Protein AF-A6IAY6-F1 (afdb_monomer_lite)

Sequence (149 aa):
MAKAEHGYASMLPYSSKDRDAFKRRNKPKKNSTSSRSTHNEMEKNRRAHLRLCLEKLKGLVPLGPESSRHTTLSLLTKAKLHIKKLEDCDRKAVHQIDQLQREQRHLKRRLEKLGAERTRMDSVGSVVSSERSDSDRGFHTLVSLFHEV

Secondary structure (DSSP, 8-state):
-----------PPP---S-------------HHHHHHHHHHHHHHHHHHHHHHHHHHHHHS---S-GGG--HHHHHHHHHHHHHHHHHHHHHHHHHHHHHHHHHHHHHHHHHHHHHHHHHHT-SS----------SHHHHHHHHHHH--

pLDDT: mean 74.6, std 21.56, range [40.69, 98.44]

Organism: Rattus norvegicus (NCBI:txid10116)

Structure (mmCIF, N/CA/C/O backbone):
data_AF-A6IAY6-F1
#
_entry.id   AF-A6IAY6-F1
#
loop_
_atom_site.group_PDB
_atom_site.id
_atom_site.type_symbol
_atom_site.label_atom_id
_atom_site.label_alt_id
_atom_site.label_comp_id
_atom_site.label_asym_id
_atom_site.label_entity_id
_atom_site.label_seq_id
_atom_site.pdbx_PDB_ins_code
_atom_site.Cartn_x
_atom_site.Cartn_y
_atom_site.Cartn_z
_atom_site.occupancy
_atom_site.B_iso_or_equiv
_atom_site.auth_seq_id
_atom_site.auth_comp_id
_atom_site.auth_asym_id
_atom_site.auth_atom_id
_atom_site.pdbx_PDB_model_num
ATOM 1 N N . MET A 1 1 ? -17.871 4.434 -58.558 1.00 45.69 1 MET A N 1
ATOM 2 C CA . MET A 1 1 ? -16.537 4.933 -58.955 1.00 45.69 1 MET A CA 1
ATOM 3 C C . MET A 1 1 ? -16.667 6.425 -59.223 1.00 45.69 1 MET A C 1
ATOM 5 O O . MET A 1 1 ? -17.340 6.763 -60.181 1.00 45.69 1 MET A O 1
ATOM 9 N N . ALA A 1 2 ? -16.131 7.280 -58.348 1.00 41.34 2 ALA A N 1
ATOM 10 C CA . ALA A 1 2 ? -15.601 8.623 -58.640 1.00 41.34 2 ALA A CA 1
ATOM 11 C C . ALA A 1 2 ? -15.290 9.317 -57.303 1.00 41.34 2 ALA A C 1
ATOM 13 O O . ALA A 1 2 ? -16.149 9.404 -56.431 1.00 41.34 2 ALA A O 1
ATOM 14 N N . LYS A 1 3 ? -14.036 9.738 -57.133 1.00 45.44 3 LYS A N 1
ATOM 15 C CA . LYS A 1 3 ? -13.473 10.374 -55.940 1.00 45.44 3 LYS A CA 1
ATOM 16 C C . LYS A 1 3 ? -13.258 11.854 -56.266 1.00 45.44 3 LYS A C 1
ATOM 18 O O . LYS A 1 3 ? -12.412 12.167 -57.094 1.00 45.44 3 LYS A O 1
ATOM 23 N N . ALA A 1 4 ? -14.006 12.727 -55.609 1.00 53.12 4 ALA A N 1
ATOM 24 C CA . ALA A 1 4 ? -13.678 14.130 -55.354 1.00 53.12 4 ALA A CA 1
ATOM 25 C C . ALA A 1 4 ? -13.741 14.244 -53.816 1.00 53.12 4 ALA A C 1
ATOM 27 O O . ALA A 1 4 ? -14.605 13.619 -53.215 1.00 53.12 4 ALA A O 1
ATOM 28 N N . GLU A 1 5 ? -12.804 14.833 -53.077 1.00 43.56 5 GLU A N 1
ATOM 29 C CA . GLU A 1 5 ? -12.280 16.185 -53.222 1.00 43.56 5 GLU A CA 1
ATOM 30 C C . GLU A 1 5 ? -10.827 16.248 -52.704 1.00 43.56 5 GLU A C 1
ATOM 32 O O . GLU A 1 5 ? -10.522 15.829 -51.586 1.00 43.56 5 GLU A O 1
ATOM 37 N N . HIS A 1 6 ? -9.908 16.776 -53.513 1.00 50.22 6 HIS A N 1
ATOM 38 C CA . HIS A 1 6 ? -8.615 17.271 -53.038 1.00 50.22 6 HIS A CA 1
ATOM 39 C C . HIS A 1 6 ? -8.709 18.794 -52.963 1.00 50.22 6 HIS A C 1
ATOM 41 O O . HIS A 1 6 ? -8.509 19.481 -53.958 1.00 50.22 6 HIS A O 1
ATOM 47 N N . GLY A 1 7 ? -9.040 19.309 -51.780 1.00 56.56 7 GLY A N 1
ATOM 48 C CA . GLY A 1 7 ? -9.229 20.735 -51.535 1.00 56.56 7 GLY A CA 1
ATOM 49 C C . GLY A 1 7 ? -8.360 21.268 -50.404 1.00 56.56 7 GLY A C 1
ATOM 50 O O . GLY A 1 7 ? -8.915 21.769 -49.445 1.00 56.56 7 GLY A O 1
ATOM 51 N N . TYR A 1 8 ? -7.027 21.172 -50.500 1.00 50.75 8 TYR A N 1
ATOM 52 C CA . TYR A 1 8 ? -6.094 21.960 -49.667 1.00 50.75 8 TYR A CA 1
ATOM 53 C C . TYR A 1 8 ? -4.764 22.187 -50.403 1.00 50.75 8 TYR A C 1
ATOM 55 O O . TYR A 1 8 ? -3.709 21.712 -49.995 1.00 50.75 8 TYR A O 1
ATOM 63 N N . ALA A 1 9 ? -4.810 22.904 -51.523 1.00 51.69 9 ALA A N 1
ATOM 64 C CA . ALA A 1 9 ? -3.618 23.467 -52.150 1.00 51.69 9 ALA A CA 1
ATOM 65 C C . ALA A 1 9 ? -3.941 24.883 -52.641 1.00 51.69 9 ALA A C 1
ATOM 67 O O . ALA A 1 9 ? -4.283 25.089 -53.799 1.00 51.69 9 ALA A O 1
ATOM 68 N N . SER A 1 10 ? -3.860 25.860 -51.736 1.00 55.94 10 SER A N 1
ATOM 69 C CA . SER A 1 10 ? -3.839 27.281 -52.092 1.00 55.94 10 SER A CA 1
ATOM 70 C C . SER A 1 10 ? -2.433 27.813 -51.828 1.00 55.94 10 SER A C 1
ATOM 72 O O . SER A 1 10 ? -2.062 28.050 -50.680 1.00 55.94 10 SER A O 1
ATOM 74 N N . MET A 1 11 ? -1.638 27.965 -52.887 1.00 53.09 11 MET A N 1
ATOM 75 C CA . MET A 1 11 ? -0.358 28.675 -52.844 1.00 53.09 11 MET A CA 1
ATOM 76 C C . MET A 1 11 ? -0.641 30.168 -53.043 1.00 53.09 11 MET A C 1
ATOM 78 O O . MET A 1 11 ? -1.085 30.574 -54.114 1.00 53.09 11 MET A O 1
ATOM 82 N N . LEU A 1 12 ? -0.409 30.979 -52.008 1.00 48.47 12 LEU A N 1
ATOM 83 C CA . LEU A 1 12 ? -0.441 32.442 -52.112 1.00 48.47 12 LEU A CA 1
ATOM 84 C C . LEU A 1 12 ? 0.830 32.965 -52.810 1.00 48.47 12 LEU A C 1
ATOM 86 O O . LEU A 1 12 ? 1.886 32.333 -52.704 1.00 48.47 12 LEU A O 1
ATOM 90 N N . PRO A 1 13 ? 0.744 34.093 -53.541 1.00 54.44 13 PRO A N 1
ATOM 91 C CA . PRO A 1 13 ? 1.770 34.484 -54.490 1.00 54.44 13 PRO A CA 1
ATOM 92 C C . PRO A 1 13 ? 3.004 35.098 -53.823 1.00 54.44 13 PRO A C 1
ATOM 94 O O . PRO A 1 13 ? 2.951 35.830 -52.837 1.00 54.44 13 PRO A O 1
ATOM 97 N N . TYR A 1 14 ? 4.122 34.777 -54.457 1.00 44.28 14 TYR A N 1
ATOM 98 C CA . TYR A 1 14 ? 5.478 35.263 -54.276 1.00 44.28 14 TYR A CA 1
ATOM 99 C C . TYR A 1 14 ? 5.578 36.800 -54.295 1.00 44.28 14 TYR A C 1
ATOM 101 O O . TYR A 1 14 ? 5.297 37.432 -55.311 1.00 44.28 14 TYR A O 1
ATOM 109 N N . SER A 1 15 ? 6.061 37.388 -53.196 1.00 41.72 15 SER A N 1
ATOM 110 C CA . SER A 1 15 ? 6.744 38.686 -53.209 1.00 41.72 15 SER A CA 1
ATOM 111 C C . SER A 1 15 ? 8.222 38.448 -52.921 1.00 41.72 15 SER A C 1
ATOM 113 O O . SER A 1 15 ? 8.606 37.924 -51.876 1.00 41.72 15 SER A O 1
ATOM 115 N N . SER A 1 16 ? 9.027 38.771 -53.925 1.00 51.66 16 SER A N 1
ATOM 116 C CA . SER A 1 16 ? 10.473 38.650 -53.950 1.00 51.66 16 SER A CA 1
ATOM 117 C C . SER A 1 16 ? 11.135 39.823 -53.235 1.00 51.66 16 SER A C 1
ATOM 119 O O . SER A 1 16 ? 10.706 40.960 -53.408 1.00 51.66 16 SER A O 1
ATOM 121 N N . LYS A 1 17 ? 12.309 39.518 -52.672 1.00 49.53 17 LYS A N 1
ATOM 122 C CA . LYS A 1 17 ? 13.450 40.388 -52.325 1.00 49.53 17 LYS A CA 1
ATOM 123 C C . LYS A 1 17 ? 13.631 40.629 -50.829 1.00 49.53 17 LYS A C 1
ATOM 125 O O . LYS A 1 17 ? 12.696 40.875 -50.085 1.00 49.53 17 LYS A O 1
ATOM 130 N N . ASP A 1 18 ? 14.908 40.528 -50.471 1.00 47.50 18 ASP A N 1
ATOM 131 C CA . ASP A 1 18 ? 15.524 40.687 -49.160 1.00 47.50 18 ASP A CA 1
ATOM 132 C C . ASP A 1 18 ? 15.386 39.490 -48.219 1.00 47.50 18 ASP A C 1
ATOM 134 O O . ASP A 1 18 ? 14.374 39.331 -47.549 1.00 47.50 18 ASP A O 1
ATOM 138 N N . ARG A 1 19 ? 16.464 38.682 -48.136 1.00 47.19 19 ARG A N 1
ATOM 139 C CA . ARG A 1 19 ? 17.094 38.190 -46.879 1.00 47.19 19 ARG A CA 1
ATOM 140 C C . ARG A 1 19 ? 18.043 36.987 -47.042 1.00 47.19 19 ARG A C 1
ATOM 142 O O . ARG A 1 19 ? 18.304 36.311 -46.059 1.00 47.19 19 ARG A O 1
ATOM 149 N N . ASP A 1 20 ? 18.696 36.776 -48.184 1.00 44.50 20 ASP A N 1
ATOM 150 C CA . ASP A 1 20 ? 19.786 35.778 -48.267 1.00 44.50 20 ASP A CA 1
ATOM 151 C C . ASP A 1 20 ? 21.190 36.404 -48.225 1.00 44.50 20 ASP A C 1
ATOM 153 O O . ASP A 1 20 ? 22.119 35.999 -48.920 1.00 44.50 20 ASP A O 1
ATOM 157 N N . ALA A 1 21 ? 21.367 37.377 -47.324 1.00 52.41 21 ALA A N 1
ATOM 158 C CA . ALA A 1 21 ? 22.667 37.889 -46.882 1.00 52.41 21 ALA A CA 1
ATOM 159 C C . ALA A 1 21 ? 23.201 37.152 -45.632 1.00 52.41 21 ALA A C 1
ATOM 161 O O . ALA A 1 21 ? 23.951 37.719 -44.845 1.00 52.41 21 ALA A O 1
ATOM 162 N N . PHE A 1 22 ? 22.844 35.876 -45.443 1.00 52.62 22 PHE A N 1
ATOM 163 C CA . PHE A 1 22 ? 23.436 35.020 -44.406 1.00 52.62 22 PHE A CA 1
ATOM 164 C C . PHE A 1 22 ? 23.860 33.655 -44.960 1.00 52.62 22 PHE A C 1
ATOM 166 O O . PHE A 1 22 ? 23.577 32.594 -44.400 1.00 52.62 22 PHE A O 1
ATOM 173 N N . LYS A 1 23 ? 24.682 33.677 -46.017 1.00 54.84 23 LYS A N 1
ATOM 174 C CA . LYS A 1 23 ? 25.747 32.674 -46.149 1.00 54.84 23 LYS A CA 1
ATOM 175 C C . LYS A 1 23 ? 26.622 32.760 -44.897 1.00 54.84 23 LYS A C 1
ATOM 177 O O . LYS A 1 23 ? 27.513 33.598 -44.832 1.00 54.84 23 LYS A O 1
ATOM 182 N N . ARG A 1 24 ? 26.343 31.901 -43.915 1.00 56.00 24 ARG A N 1
ATOM 183 C CA . ARG A 1 24 ? 27.310 31.137 -43.101 1.00 56.00 24 ARG A CA 1
ATOM 184 C C . ARG A 1 24 ? 26.605 30.547 -41.885 1.00 56.00 24 ARG A C 1
ATOM 186 O O . ARG A 1 24 ? 26.747 30.997 -40.755 1.00 56.00 24 ARG A O 1
ATOM 193 N N . ARG A 1 25 ? 25.916 29.435 -42.104 1.00 50.66 25 ARG A N 1
ATOM 194 C CA . ARG A 1 25 ? 25.773 28.438 -41.047 1.00 50.66 25 ARG A CA 1
ATOM 195 C C . ARG A 1 25 ? 26.185 27.101 -41.629 1.00 50.66 25 ARG A C 1
ATOM 197 O O . ARG A 1 25 ? 25.360 26.270 -41.990 1.00 50.66 25 ARG A O 1
ATOM 204 N N . ASN A 1 26 ? 27.504 26.923 -41.730 1.00 52.53 26 ASN A N 1
ATOM 205 C CA . ASN A 1 26 ? 28.097 25.594 -41.694 1.00 52.53 26 ASN A CA 1
ATOM 206 C C . ASN A 1 26 ? 27.579 24.935 -40.410 1.00 52.53 26 ASN A C 1
ATOM 208 O O . ASN A 1 26 ? 28.139 25.142 -39.339 1.00 52.53 26 ASN A O 1
ATOM 212 N N . LYS A 1 27 ? 26.480 24.180 -40.487 1.00 59.22 27 LYS A N 1
ATOM 213 C CA . LYS A 1 27 ? 26.259 23.101 -39.530 1.00 59.22 27 LYS A CA 1
ATOM 214 C C . LYS A 1 27 ? 27.267 22.031 -39.933 1.00 59.22 27 LYS A C 1
ATOM 216 O O . LYS A 1 27 ? 27.081 21.448 -41.004 1.00 59.22 27 LYS A O 1
ATOM 221 N N . PRO A 1 28 ? 28.335 21.775 -39.159 1.00 54.34 28 PRO A N 1
ATOM 222 C CA . PRO A 1 28 ? 29.138 20.597 -39.414 1.00 54.34 28 PRO A CA 1
ATOM 223 C C . PRO A 1 28 ? 28.206 19.387 -39.288 1.00 54.34 28 PRO A C 1
ATOM 225 O O . PRO A 1 28 ? 27.748 19.038 -38.203 1.00 54.34 28 PRO A O 1
ATOM 228 N N . LYS A 1 29 ? 27.889 18.750 -40.420 1.00 62.41 29 LYS A N 1
ATOM 229 C CA . LYS A 1 29 ? 27.393 17.372 -40.462 1.00 62.41 29 LYS A CA 1
ATOM 230 C C . LYS A 1 29 ? 28.557 16.470 -40.050 1.00 62.41 29 LYS A C 1
ATOM 232 O O . LYS A 1 29 ? 29.171 15.813 -40.881 1.00 62.41 29 LYS A O 1
ATOM 237 N N . LYS A 1 30 ? 28.929 16.498 -38.776 1.00 60.56 30 LYS A N 1
ATOM 238 C CA . LYS A 1 30 ? 29.923 15.590 -38.210 1.00 60.56 30 LYS A CA 1
ATOM 239 C C . LYS A 1 30 ? 29.575 15.406 -36.739 1.00 60.56 30 LYS A C 1
ATOM 241 O O . LYS A 1 30 ? 29.501 16.390 -36.016 1.00 60.56 30 LYS A O 1
ATOM 246 N N . ASN A 1 31 ? 29.299 14.153 -36.370 1.00 55.91 31 ASN A N 1
ATOM 247 C CA . ASN A 1 31 ? 28.955 13.620 -35.037 1.00 55.91 31 ASN A CA 1
ATOM 248 C C . ASN A 1 31 ? 27.499 13.169 -34.808 1.00 55.91 31 ASN A C 1
ATOM 250 O O . ASN A 1 31 ? 27.154 12.844 -33.675 1.00 55.91 31 ASN A O 1
ATOM 254 N N . SER A 1 32 ? 26.659 13.014 -35.842 1.00 60.56 32 SER A N 1
ATOM 255 C CA . SER A 1 32 ? 25.321 12.410 -35.657 1.00 60.56 32 SER A CA 1
ATOM 256 C C . SER A 1 32 ? 25.381 10.993 -35.060 1.00 60.56 32 SER A C 1
ATOM 258 O O . SER A 1 32 ? 24.537 10.629 -34.245 1.00 60.56 32 SER A O 1
ATOM 260 N N . THR A 1 33 ? 26.408 10.210 -35.400 1.00 67.06 33 THR A N 1
ATOM 261 C CA . THR A 1 33 ? 26.671 8.873 -34.844 1.00 67.06 33 THR A CA 1
ATOM 262 C C . THR A 1 33 ? 27.102 8.913 -33.378 1.00 67.06 33 THR A C 1
ATOM 264 O O . THR A 1 33 ? 26.617 8.104 -32.591 1.00 67.06 33 THR A O 1
ATOM 267 N N . 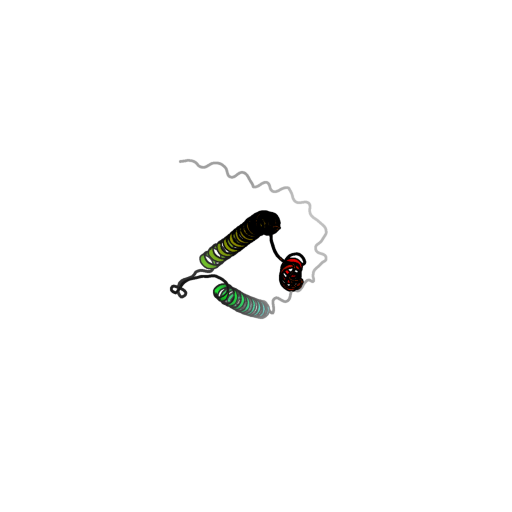SER A 1 34 ? 27.945 9.875 -32.984 1.00 73.00 34 SER A N 1
ATOM 268 C CA . SER A 1 34 ? 28.372 10.045 -31.586 1.00 73.00 34 SER A CA 1
ATOM 269 C C . SER A 1 34 ? 27.207 10.505 -30.704 1.00 73.00 34 SER A C 1
ATOM 271 O O . SER A 1 34 ? 26.936 9.870 -29.690 1.00 73.00 34 SER A O 1
ATOM 273 N N . SER A 1 35 ? 26.424 11.500 -31.139 1.00 85.38 35 SER A N 1
ATOM 274 C CA . SER A 1 35 ? 25.225 11.935 -30.407 1.00 85.38 35 SER A CA 1
ATOM 275 C C . SER A 1 35 ? 24.172 10.829 -30.286 1.00 85.38 35 SER A C 1
ATOM 277 O O . SER A 1 35 ? 23.544 10.692 -29.237 1.00 85.38 35 SER A O 1
ATOM 279 N N . ARG A 1 36 ? 23.996 10.000 -31.325 1.00 91.44 36 ARG A N 1
ATOM 280 C CA . ARG A 1 36 ? 23.094 8.839 -31.277 1.00 91.44 36 ARG A CA 1
ATOM 281 C C . ARG A 1 36 ? 23.585 7.766 -30.302 1.00 91.44 36 ARG A C 1
ATOM 283 O O . ARG A 1 36 ? 22.771 7.189 -29.587 1.00 91.44 36 ARG A O 1
ATOM 290 N N . SER A 1 37 ? 24.893 7.521 -30.247 1.00 91.62 37 SER A N 1
ATOM 291 C CA . SER A 1 37 ? 25.490 6.587 -29.287 1.00 91.62 37 SER A CA 1
ATOM 292 C C . SER A 1 37 ? 25.304 7.063 -27.845 1.00 91.62 37 SER A C 1
ATOM 294 O O . SER A 1 37 ? 24.849 6.288 -27.008 1.00 91.62 37 SER A O 1
ATOM 296 N N . THR A 1 38 ? 25.567 8.343 -27.561 1.00 95.00 38 THR A N 1
ATOM 297 C CA . THR A 1 38 ? 25.343 8.931 -26.230 1.00 95.00 38 THR A CA 1
ATOM 298 C C . THR A 1 38 ? 23.876 8.833 -25.815 1.00 95.00 38 THR A C 1
ATOM 300 O O . THR A 1 38 ? 23.580 8.430 -24.694 1.00 95.00 38 THR A O 1
ATOM 303 N N . HIS A 1 39 ? 22.942 9.131 -26.725 1.00 96.12 39 HIS A N 1
ATOM 304 C CA . HIS A 1 39 ? 21.508 8.965 -26.471 1.00 96.12 39 HIS A CA 1
ATOM 305 C C . HIS A 1 39 ? 21.140 7.517 -26.110 1.00 96.12 39 HIS A C 1
ATOM 307 O O . HIS A 1 39 ? 20.404 7.284 -25.152 1.00 96.12 39 HIS A O 1
ATOM 313 N N . ASN A 1 40 ? 21.662 6.536 -26.850 1.00 96.94 40 ASN A N 1
ATOM 314 C CA . ASN A 1 40 ? 21.388 5.123 -26.590 1.00 96.94 40 ASN A CA 1
ATOM 315 C C . ASN A 1 40 ? 21.915 4.666 -25.226 1.00 96.94 40 ASN A C 1
ATOM 317 O O . ASN A 1 40 ? 21.213 3.935 -24.528 1.00 96.94 40 ASN A O 1
ATOM 321 N N . GLU A 1 41 ? 23.114 5.103 -24.833 1.00 96.88 41 GLU A N 1
ATOM 322 C CA . GLU A 1 41 ? 23.664 4.788 -23.511 1.00 96.88 41 GLU A CA 1
ATOM 323 C C . GLU A 1 41 ? 22.841 5.422 -22.385 1.00 96.88 41 GLU A C 1
ATOM 325 O O . GLU A 1 41 ? 22.503 4.739 -21.417 1.00 96.88 41 GL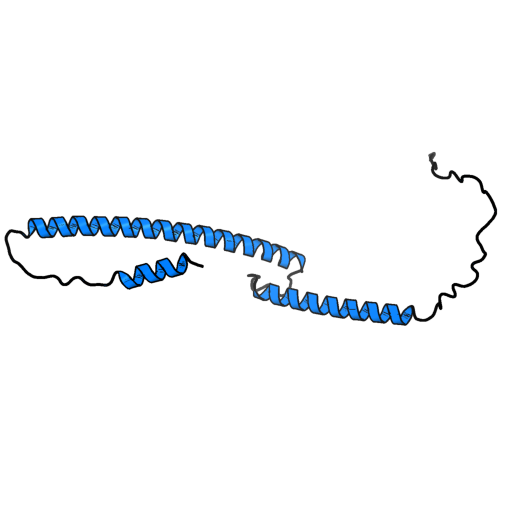U A O 1
ATOM 330 N N . MET A 1 42 ? 22.409 6.679 -22.542 1.00 97.00 42 MET A N 1
ATOM 331 C CA . MET A 1 42 ? 21.503 7.313 -21.577 1.00 97.00 42 MET A CA 1
ATOM 332 C C . MET A 1 42 ? 20.177 6.550 -21.453 1.00 97.00 42 MET A C 1
ATOM 334 O O . MET A 1 42 ? 19.720 6.282 -20.344 1.00 97.00 42 MET A O 1
ATOM 338 N N . GLU A 1 43 ? 19.573 6.130 -22.567 1.00 97.88 43 GLU A N 1
ATOM 339 C CA . GLU A 1 43 ? 18.324 5.359 -22.542 1.00 97.88 43 GLU A CA 1
ATOM 340 C C . GLU A 1 43 ? 18.519 3.958 -21.940 1.00 97.88 43 GLU A C 1
ATOM 342 O O . GLU A 1 43 ? 17.655 3.460 -21.214 1.00 97.88 43 GLU A O 1
ATOM 347 N N . LYS A 1 44 ? 19.664 3.315 -22.189 1.00 98.25 44 LYS A N 1
ATOM 348 C CA . LYS A 1 44 ? 20.018 2.027 -21.582 1.00 98.25 44 LYS A CA 1
ATOM 349 C C . LYS A 1 44 ? 20.161 2.154 -20.067 1.00 98.25 44 LYS A C 1
ATOM 351 O O . LYS A 1 44 ? 19.587 1.340 -19.341 1.00 98.25 44 LYS A O 1
ATOM 356 N N . ASN A 1 45 ? 20.860 3.185 -19.596 1.00 98.12 45 ASN A N 1
ATOM 357 C CA . ASN A 1 45 ? 20.990 3.495 -18.176 1.00 98.12 45 ASN A CA 1
ATOM 358 C C . ASN A 1 45 ? 19.616 3.794 -17.545 1.00 98.12 45 ASN A C 1
ATOM 360 O O . ASN A 1 45 ? 19.242 3.162 -16.554 1.00 98.12 45 ASN A O 1
ATOM 364 N N . ARG A 1 46 ? 18.795 4.634 -18.187 1.00 98.31 46 ARG A N 1
ATOM 365 C CA . ARG A 1 46 ? 17.422 4.922 -17.746 1.00 98.31 46 ARG A CA 1
ATOM 366 C C . ARG A 1 46 ? 16.579 3.648 -17.619 1.00 98.31 46 ARG A C 1
ATOM 368 O O . ARG A 1 46 ? 15.876 3.462 -16.626 1.00 98.31 46 ARG A O 1
ATOM 375 N N . ARG A 1 47 ? 16.665 2.732 -18.594 1.00 97.94 47 ARG A N 1
ATOM 376 C CA . ARG A 1 47 ? 15.974 1.429 -18.551 1.00 97.94 47 ARG A CA 1
ATOM 377 C C . ARG A 1 47 ? 16.496 0.519 -17.442 1.00 97.94 47 ARG A C 1
ATOM 379 O O . ARG A 1 47 ? 15.699 -0.207 -16.852 1.00 97.94 47 ARG A O 1
ATOM 386 N N . ALA A 1 48 ? 17.796 0.536 -17.155 1.00 98.25 48 ALA A N 1
ATOM 387 C CA . ALA A 1 48 ? 18.364 -0.211 -16.036 1.00 98.25 48 ALA A CA 1
ATOM 388 C C . ALA A 1 48 ? 17.803 0.295 -14.697 1.00 98.25 48 ALA A C 1
ATOM 390 O O . ALA A 1 48 ? 17.309 -0.507 -13.907 1.00 98.25 48 ALA A O 1
ATOM 391 N N . HIS A 1 49 ? 17.763 1.616 -14.493 1.00 98.12 49 HIS A N 1
ATOM 392 C CA . HIS A 1 49 ? 17.147 2.218 -13.308 1.00 98.12 49 HIS A CA 1
ATOM 393 C C . HIS A 1 49 ? 15.665 1.863 -13.171 1.00 98.12 49 HIS A C 1
ATOM 395 O O . HIS A 1 49 ? 15.231 1.457 -12.095 1.00 98.12 49 HIS A O 1
ATOM 401 N N . LEU A 1 50 ? 14.899 1.926 -14.264 1.00 97.50 50 LEU A N 1
ATOM 402 C CA . LEU A 1 50 ? 13.488 1.538 -14.247 1.00 97.50 50 LEU A CA 1
ATOM 403 C C . LEU A 1 50 ? 13.298 0.083 -13.796 1.00 97.50 50 LEU A C 1
ATOM 405 O O . LEU A 1 50 ? 12.430 -0.192 -12.972 1.00 97.50 50 LEU A O 1
ATOM 409 N N . ARG A 1 51 ? 14.115 -0.849 -14.303 1.00 95.88 51 ARG A N 1
ATOM 410 C CA . ARG A 1 51 ? 14.056 -2.256 -13.878 1.00 95.88 51 ARG A CA 1
ATOM 411 C C . ARG A 1 51 ? 14.325 -2.400 -12.383 1.00 95.88 51 ARG A C 1
ATOM 413 O O . ARG A 1 51 ? 13.563 -3.086 -11.715 1.00 95.88 51 ARG A O 1
ATOM 420 N N . LEU A 1 52 ? 15.331 -1.705 -11.850 1.00 96.56 52 LEU A N 1
ATOM 421 C CA . LEU A 1 52 ? 15.631 -1.718 -10.413 1.00 96.56 52 LEU A CA 1
ATOM 422 C C . LEU A 1 52 ? 14.452 -1.212 -9.571 1.00 96.56 52 LEU A C 1
ATOM 424 O O . LEU A 1 52 ? 14.116 -1.819 -8.557 1.00 96.56 52 LEU A O 1
ATOM 428 N N . CYS A 1 53 ? 13.793 -0.129 -9.990 1.00 97.12 53 CYS A N 1
ATOM 429 C CA . CYS A 1 53 ? 12.599 0.374 -9.307 1.00 97.12 53 CYS A CA 1
ATOM 430 C C . CYS A 1 53 ? 11.446 -0.640 -9.330 1.00 97.12 53 CYS A C 1
ATOM 432 O O . CYS A 1 53 ? 10.777 -0.825 -8.316 1.00 97.12 53 CYS A O 1
ATOM 434 N N . LEU A 1 54 ? 11.223 -1.316 -10.461 1.00 94.75 54 LEU A N 1
ATOM 435 C CA . LEU A 1 54 ? 10.180 -2.338 -10.578 1.00 94.75 54 LEU A CA 1
ATOM 436 C C . LEU A 1 54 ? 10.482 -3.570 -9.718 1.00 94.75 54 LEU A C 1
ATOM 438 O O . LEU A 1 54 ? 9.568 -4.095 -9.094 1.00 94.75 54 LEU A O 1
ATOM 442 N N . GLU A 1 55 ? 11.740 -4.004 -9.634 1.00 93.06 55 GLU A N 1
ATOM 443 C CA . GLU A 1 55 ? 12.140 -5.103 -8.744 1.00 93.06 55 GLU A CA 1
ATOM 444 C C . GLU A 1 55 ? 11.917 -4.752 -7.269 1.00 93.06 55 GLU A C 1
ATOM 446 O O . GLU A 1 55 ? 11.330 -5.542 -6.532 1.00 93.06 55 GLU A O 1
ATOM 451 N N . LYS A 1 56 ? 12.269 -3.530 -6.845 1.00 94.81 56 LYS A N 1
ATOM 452 C CA . LYS A 1 56 ? 11.942 -3.048 -5.492 1.00 94.81 5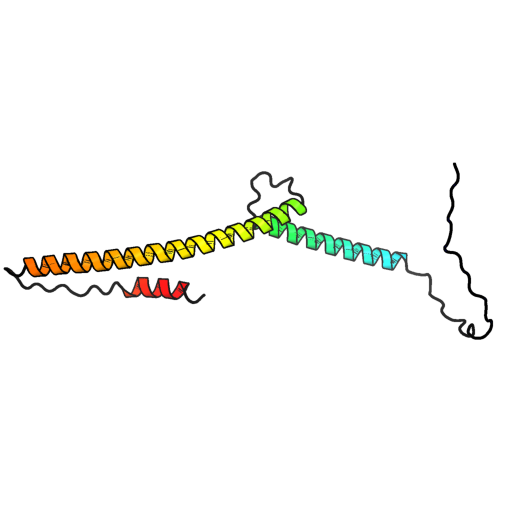6 LYS A CA 1
ATOM 453 C C . LYS A 1 56 ? 10.436 -3.066 -5.234 1.00 94.81 56 LYS A C 1
ATOM 455 O O . LYS A 1 56 ? 9.999 -3.529 -4.186 1.00 94.81 56 LYS A O 1
ATOM 460 N N . LEU A 1 57 ? 9.639 -2.605 -6.201 1.00 94.94 57 LEU A N 1
ATOM 461 C CA . LEU A 1 57 ? 8.182 -2.611 -6.085 1.00 94.94 57 LEU A CA 1
ATOM 462 C C . LEU A 1 57 ? 7.626 -4.035 -5.941 1.00 94.94 57 LEU A C 1
ATOM 464 O O . LEU A 1 57 ? 6.718 -4.250 -5.143 1.00 94.94 57 LEU A O 1
ATOM 468 N N . LYS A 1 58 ? 8.177 -5.020 -6.661 1.00 91.81 58 LYS A N 1
ATOM 469 C CA . LYS A 1 58 ? 7.751 -6.422 -6.532 1.00 91.81 58 LYS A CA 1
ATOM 470 C C . LYS A 1 58 ? 7.925 -6.973 -5.119 1.00 91.81 58 LYS A C 1
ATOM 472 O O . LYS A 1 58 ? 7.100 -7.777 -4.706 1.00 91.81 58 LYS A O 1
ATOM 477 N N . GLY A 1 59 ? 8.951 -6.531 -4.389 1.00 91.19 59 GLY A N 1
ATOM 478 C CA . GLY A 1 59 ? 9.175 -6.936 -2.999 1.00 91.19 59 GLY A CA 1
ATOM 479 C C . GLY A 1 59 ? 8.146 -6.379 -2.007 1.00 91.19 59 GLY A C 1
ATOM 480 O O . GLY A 1 59 ? 7.949 -6.968 -0.952 1.00 91.19 59 GLY A O 1
ATOM 481 N N . LEU A 1 60 ? 7.478 -5.271 -2.344 1.00 93.75 60 LEU A N 1
ATOM 482 C CA . LEU A 1 60 ? 6.481 -4.622 -1.480 1.00 93.75 60 LEU A CA 1
ATOM 483 C C . LEU A 1 60 ? 5.048 -5.075 -1.772 1.00 93.75 60 LEU A C 1
ATOM 485 O O . LEU A 1 60 ? 4.170 -4.954 -0.925 1.00 93.75 60 LEU A O 1
ATOM 489 N N . VAL A 1 61 ? 4.785 -5.551 -2.988 1.00 93.56 61 VAL A N 1
ATOM 490 C CA . VAL A 1 61 ? 3.439 -5.943 -3.410 1.00 93.56 61 VAL A CA 1
ATOM 491 C C . VAL A 1 61 ? 3.241 -7.440 -3.152 1.00 93.56 61 VAL A C 1
ATOM 493 O O . VAL A 1 61 ? 4.086 -8.242 -3.549 1.00 93.56 61 VAL A O 1
ATOM 496 N N . PRO A 1 62 ? 2.106 -7.872 -2.573 1.00 89.50 62 PRO A N 1
ATOM 497 C CA . PRO A 1 62 ? 1.798 -9.289 -2.411 1.00 89.50 62 PRO A CA 1
ATOM 498 C C . PRO A 1 62 ? 1.459 -9.912 -3.775 1.00 89.50 62 PRO A C 1
ATOM 500 O O . PRO A 1 62 ? 0.311 -9.899 -4.228 1.00 89.50 62 PRO A O 1
ATOM 503 N N . LEU A 1 63 ? 2.477 -10.421 -4.473 1.00 81.00 63 LEU A N 1
ATOM 504 C CA . LEU A 1 63 ? 2.352 -10.922 -5.848 1.00 81.00 63 LEU A CA 1
ATOM 505 C C . LEU A 1 63 ? 2.067 -12.427 -5.958 1.00 81.00 63 LEU A C 1
ATOM 507 O O . LEU A 1 63 ? 1.661 -12.870 -7.033 1.00 81.00 63 LEU A O 1
ATOM 511 N N . GLY A 1 64 ? 2.187 -13.182 -4.864 1.00 74.44 64 GLY A N 1
ATOM 512 C CA . GLY A 1 64 ? 2.030 -14.640 -4.853 1.00 74.44 64 GLY A CA 1
ATOM 513 C C . GLY A 1 64 ? 3.205 -15.387 -5.517 1.00 74.44 64 GLY A C 1
ATOM 514 O O . GL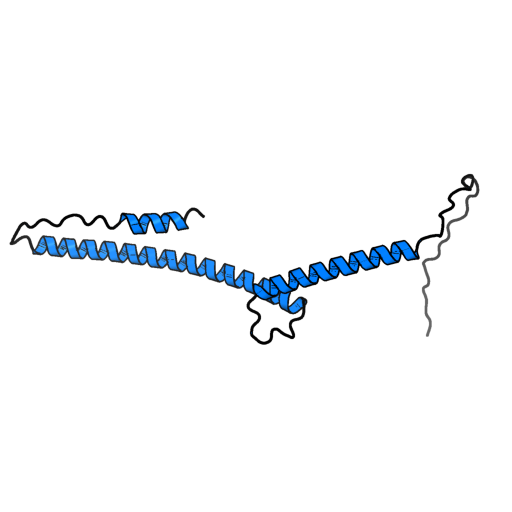Y A 1 64 ? 4.070 -14.758 -6.131 1.00 74.44 64 GLY A O 1
ATOM 515 N N . PRO A 1 65 ? 3.255 -16.727 -5.391 1.00 67.44 65 PRO A N 1
ATOM 516 C CA . PRO A 1 65 ? 4.378 -17.554 -5.852 1.00 67.44 65 PRO A CA 1
ATOM 517 C C . PRO A 1 65 ? 4.536 -17.626 -7.383 1.00 67.44 65 PRO A C 1
ATOM 519 O O . PRO A 1 65 ? 5.620 -17.940 -7.862 1.00 67.44 65 PRO A O 1
ATOM 522 N N . GLU A 1 66 ? 3.533 -17.212 -8.166 1.00 62.09 66 GLU A N 1
ATOM 523 C CA . GLU A 1 66 ? 3.616 -17.074 -9.635 1.00 62.09 66 GLU A CA 1
ATOM 524 C C . GLU A 1 66 ? 4.399 -15.816 -10.078 1.00 62.09 66 GLU A C 1
ATOM 526 O O . GLU A 1 66 ? 4.036 -15.103 -11.019 1.00 62.09 66 GLU A O 1
ATOM 531 N N . SER A 1 67 ? 5.483 -15.489 -9.370 1.00 61.28 67 SER A N 1
ATOM 532 C CA . SER A 1 67 ? 6.210 -14.220 -9.500 1.00 61.28 67 SER A CA 1
ATOM 533 C C . SER A 1 67 ? 6.918 -14.049 -10.855 1.00 61.28 67 SER A C 1
ATOM 535 O O . SER A 1 67 ? 7.162 -12.918 -11.279 1.00 61.28 67 SER A O 1
ATOM 537 N N . SER A 1 68 ? 7.172 -15.154 -11.566 1.00 60.00 68 SER A N 1
ATOM 538 C CA . SER A 1 68 ? 7.962 -15.211 -12.803 1.00 60.00 68 SER A CA 1
ATOM 539 C C . SER A 1 68 ? 7.294 -14.545 -14.023 1.00 60.00 68 SER A C 1
ATOM 541 O O . SER A 1 68 ? 7.997 -14.077 -14.917 1.00 60.00 68 SER A O 1
ATOM 543 N N . ARG A 1 69 ? 5.954 -14.425 -14.070 1.00 70.00 69 ARG A N 1
ATOM 544 C CA . ARG A 1 69 ? 5.214 -13.942 -15.265 1.00 70.00 69 ARG A CA 1
ATOM 545 C C . ARG A 1 69 ? 4.559 -12.564 -15.130 1.00 70.00 69 ARG A C 1
ATOM 547 O O . ARG A 1 69 ? 3.747 -12.182 -15.973 1.00 70.00 69 ARG A O 1
ATOM 554 N N . HIS A 1 70 ? 4.879 -11.793 -14.094 1.00 81.19 70 HIS A N 1
ATOM 555 C CA . HIS A 1 70 ? 4.243 -10.488 -13.913 1.00 81.19 70 HIS A CA 1
ATOM 556 C C . HIS A 1 70 ? 4.756 -9.455 -14.925 1.00 81.19 70 HIS A C 1
ATOM 558 O O . HIS A 1 70 ? 5.936 -9.104 -14.949 1.00 81.19 70 HIS A O 1
ATOM 564 N N . THR A 1 71 ? 3.841 -8.921 -15.735 1.00 91.69 71 THR A N 1
ATOM 565 C CA . THR A 1 71 ? 4.100 -7.772 -16.612 1.00 91.69 71 THR A CA 1
ATOM 566 C C . THR A 1 71 ? 4.125 -6.474 -15.801 1.00 91.69 71 THR A C 1
ATOM 568 O O . THR A 1 71 ? 3.485 -6.390 -14.747 1.00 91.69 71 THR A O 1
ATOM 571 N N . THR A 1 72 ? 4.783 -5.424 -16.308 1.00 93.31 72 THR A N 1
ATOM 572 C CA . THR A 1 72 ? 4.805 -4.095 -15.664 1.00 93.31 72 THR A CA 1
ATOM 573 C C . THR A 1 72 ? 3.399 -3.571 -15.376 1.00 93.31 72 THR A C 1
ATOM 575 O O . THR A 1 72 ? 3.148 -3.060 -14.291 1.00 93.31 72 THR A O 1
ATOM 578 N N . LEU A 1 73 ? 2.459 -3.746 -16.311 1.00 94.50 73 LEU A N 1
ATOM 579 C CA . LEU A 1 73 ? 1.073 -3.319 -16.119 1.00 94.50 73 LEU A CA 1
ATOM 580 C C . LEU A 1 73 ? 0.422 -4.050 -14.938 1.00 94.50 73 LEU A C 1
ATOM 582 O O . LEU A 1 73 ? -0.105 -3.403 -14.039 1.00 94.50 73 LEU A O 1
ATOM 586 N N . SER A 1 74 ? 0.514 -5.385 -14.906 1.00 92.00 74 SER A N 1
ATOM 587 C CA . SER A 1 74 ? -0.080 -6.185 -13.827 1.00 92.00 74 SER A CA 1
ATOM 588 C C . SER A 1 74 ? 0.482 -5.821 -12.448 1.00 92.00 74 SER A C 1
ATOM 590 O O . SER A 1 74 ? -0.272 -5.751 -11.477 1.00 92.00 74 SER A O 1
ATOM 592 N N . LEU A 1 75 ? 1.783 -5.519 -12.373 1.00 93.56 75 LEU A N 1
ATOM 593 C CA . LEU A 1 75 ? 2.449 -5.076 -11.152 1.00 93.56 75 LEU A CA 1
ATOM 594 C C . LEU A 1 75 ? 1.886 -3.740 -10.664 1.00 93.56 75 LEU A C 1
ATOM 596 O O . LEU A 1 75 ? 1.504 -3.627 -9.503 1.00 93.56 75 LEU A O 1
ATOM 600 N N . LEU A 1 76 ? 1.790 -2.746 -11.550 1.00 95.62 76 LEU A N 1
ATOM 601 C CA . LEU A 1 76 ? 1.269 -1.422 -11.206 1.00 95.62 76 LEU A CA 1
ATOM 602 C C . LEU A 1 76 ? -0.205 -1.486 -10.782 1.00 95.62 76 LEU A C 1
ATOM 604 O O . LEU A 1 76 ? -0.596 -0.853 -9.800 1.00 95.62 76 LEU A O 1
ATOM 608 N N . THR A 1 77 ? -1.020 -2.293 -11.468 1.00 95.00 77 THR A N 1
ATOM 609 C CA . THR A 1 77 ? -2.425 -2.506 -11.099 1.00 95.00 77 THR A CA 1
ATOM 610 C C . THR A 1 77 ? -2.551 -3.144 -9.715 1.00 95.00 77 THR A C 1
ATOM 612 O O . THR A 1 77 ? -3.329 -2.662 -8.889 1.00 95.00 77 THR A O 1
ATOM 615 N N . LYS A 1 78 ? -1.768 -4.194 -9.428 1.00 93.62 78 LYS A N 1
ATOM 616 C CA . LYS A 1 78 ? -1.759 -4.848 -8.111 1.00 93.62 78 LYS A CA 1
ATOM 617 C C . LYS A 1 78 ? -1.230 -3.925 -7.014 1.00 93.62 78 LYS A C 1
ATOM 619 O O . LYS A 1 78 ? -1.813 -3.908 -5.937 1.00 93.62 78 LYS A O 1
ATOM 624 N N . ALA A 1 79 ? -0.200 -3.124 -7.286 1.00 96.50 79 ALA A N 1
ATOM 625 C CA . ALA A 1 79 ? 0.324 -2.134 -6.347 1.00 96.50 79 ALA A CA 1
ATOM 626 C C . ALA A 1 79 ? -0.752 -1.112 -5.954 1.00 96.50 79 ALA A C 1
ATOM 628 O O . ALA A 1 79 ? -1.010 -0.903 -4.771 1.00 96.50 79 ALA A O 1
ATOM 629 N N . LYS A 1 80 ? -1.456 -0.550 -6.945 1.00 96.94 80 LYS A N 1
ATOM 630 C CA . LYS A 1 80 ? -2.571 0.376 -6.706 1.00 96.94 80 LYS A CA 1
ATOM 631 C C . LYS A 1 80 ? -3.679 -0.266 -5.869 1.00 96.94 80 LYS A C 1
ATOM 633 O O . LYS A 1 80 ? -4.232 0.379 -4.984 1.00 96.94 80 LYS A O 1
ATOM 638 N N . LEU A 1 81 ? -4.013 -1.526 -6.147 1.00 96.75 81 LEU A N 1
ATOM 639 C CA . LEU A 1 81 ? -4.995 -2.266 -5.356 1.00 96.75 81 LEU A CA 1
ATOM 640 C C . LEU A 1 81 ? -4.500 -2.525 -3.928 1.00 96.75 81 LEU A C 1
ATOM 642 O O . LEU A 1 81 ? -5.293 -2.471 -2.994 1.00 96.75 81 LEU A O 1
ATOM 646 N N . HIS A 1 82 ? -3.213 -2.819 -3.755 1.00 97.31 82 HIS A N 1
ATOM 647 C CA . HIS A 1 82 ? -2.633 -3.089 -2.448 1.00 97.31 82 HIS A CA 1
ATOM 648 C C . HIS A 1 82 ? -2.684 -1.857 -1.542 1.00 97.31 82 HIS A C 1
ATOM 650 O O . HIS A 1 82 ? -3.137 -1.990 -0.412 1.00 97.31 82 HIS A O 1
ATOM 656 N N . ILE A 1 83 ? -2.344 -0.674 -2.066 1.00 98.06 83 ILE A N 1
ATOM 657 C CA . ILE A 1 83 ? -2.473 0.600 -1.339 1.00 98.06 83 ILE A CA 1
ATOM 658 C C . ILE A 1 83 ? -3.908 0.782 -0.834 1.00 98.06 83 ILE A C 1
ATOM 660 O O . ILE A 1 83 ? -4.116 0.927 0.363 1.00 98.06 83 ILE A O 1
ATOM 664 N N . LYS A 1 84 ? -4.907 0.640 -1.717 1.00 98.31 84 LYS A N 1
ATOM 665 C CA . LYS A 1 84 ? -6.323 0.751 -1.324 1.00 98.31 84 LYS A CA 1
ATOM 666 C C . LYS A 1 84 ? -6.720 -0.233 -0.225 1.00 98.31 84 LYS A C 1
ATOM 668 O O . LYS A 1 84 ? -7.458 0.113 0.687 1.00 98.31 84 LYS A O 1
ATOM 673 N N . LYS A 1 85 ? -6.244 -1.478 -0.311 1.00 97.81 85 LYS A N 1
ATOM 674 C CA . LYS A 1 85 ? -6.522 -2.491 0.715 1.00 97.81 85 LYS A CA 1
ATOM 675 C C . LYS A 1 85 ? -5.913 -2.118 2.063 1.00 97.81 85 LYS A C 1
ATOM 677 O O . LYS A 1 85 ? -6.573 -2.331 3.070 1.00 97.81 85 LYS A O 1
ATOM 682 N N . LEU A 1 86 ? -4.687 -1.593 2.079 1.00 98.19 86 LEU A N 1
ATOM 683 C CA . LEU A 1 86 ? -4.040 -1.128 3.307 1.00 98.19 86 LEU A CA 1
ATOM 684 C C . LEU A 1 86 ? -4.831 0.028 3.925 1.00 98.19 86 LEU A C 1
ATOM 686 O O . LEU A 1 86 ? -5.228 -0.069 5.078 1.00 98.19 86 LEU A O 1
ATOM 690 N N . GLU A 1 87 ? -5.192 1.033 3.124 1.00 98.19 87 GLU A N 1
ATOM 691 C CA . GLU A 1 87 ? -6.025 2.157 3.571 1.00 98.19 87 GLU A CA 1
ATOM 692 C C . GLU A 1 87 ? -7.370 1.685 4.152 1.00 98.19 87 GLU A C 1
ATOM 694 O O . GLU A 1 87 ? -7.854 2.221 5.147 1.00 98.19 87 GLU A O 1
ATOM 699 N N . ASP A 1 88 ? -8.011 0.687 3.538 1.00 98.19 88 ASP A N 1
ATOM 700 C CA . ASP A 1 88 ? -9.268 0.114 4.030 1.00 98.19 88 ASP A CA 1
ATOM 701 C C . ASP A 1 88 ? -9.085 -0.665 5.340 1.00 98.19 88 ASP A C 1
ATOM 703 O O . ASP A 1 88 ? -9.951 -0.604 6.218 1.00 98.19 88 ASP A O 1
ATOM 707 N N . CYS A 1 89 ? -7.987 -1.413 5.467 1.00 98.00 89 CYS A N 1
ATOM 708 C CA . CYS A 1 89 ? -7.635 -2.130 6.688 1.00 98.00 89 CYS A CA 1
ATOM 709 C C . CYS A 1 89 ? -7.369 -1.160 7.840 1.00 98.00 89 CYS A C 1
ATOM 711 O O . CYS A 1 89 ? -7.933 -1.357 8.913 1.00 98.00 89 CYS A O 1
ATOM 713 N N . ASP A 1 90 ? -6.611 -0.090 7.606 1.00 98.12 90 ASP A N 1
ATOM 714 C CA . ASP A 1 90 ? -6.303 0.918 8.623 1.00 98.12 90 ASP A CA 1
ATOM 715 C C . ASP A 1 90 ? -7.581 1.600 9.123 1.00 98.12 90 ASP A C 1
ATOM 717 O O . ASP A 1 90 ? -7.823 1.667 10.329 1.00 98.12 90 ASP A O 1
ATOM 721 N N . ARG A 1 91 ? -8.489 1.995 8.214 1.00 98.31 91 ARG A N 1
ATOM 722 C CA . ARG A 1 91 ? -9.793 2.562 8.608 1.00 98.31 91 ARG A CA 1
ATOM 723 C C . ARG A 1 91 ? -10.618 1.599 9.464 1.00 98.31 91 ARG A C 1
ATOM 725 O O . ARG A 1 91 ? -11.265 2.022 10.422 1.00 98.31 91 ARG A O 1
ATOM 732 N N . LYS A 1 92 ? -10.614 0.303 9.134 1.00 98.25 92 LYS A N 1
ATOM 733 C CA . LYS A 1 92 ? -11.318 -0.722 9.924 1.00 98.25 92 LYS A CA 1
ATOM 734 C C . LYS A 1 92 ? -10.659 -0.951 11.282 1.00 98.25 92 LYS A C 1
ATOM 736 O O . LYS A 1 92 ? -11.382 -1.104 12.262 1.00 98.25 92 LYS A O 1
ATOM 741 N N . ALA A 1 93 ? -9.331 -0.958 11.345 1.00 98.12 93 ALA A N 1
ATOM 742 C CA . ALA A 1 93 ? -8.583 -1.127 12.584 1.00 98.12 93 ALA A CA 1
ATOM 743 C C . ALA A 1 93 ? -8.873 0.020 13.562 1.00 98.12 93 ALA A C 1
ATOM 745 O O . ALA A 1 93 ? -9.209 -0.240 14.714 1.00 98.12 93 ALA A O 1
ATOM 746 N N . VAL A 1 94 ? -8.868 1.270 13.084 1.00 98.19 94 VAL A N 1
ATOM 747 C CA . VAL A 1 94 ? -9.262 2.442 13.888 1.00 98.19 94 VAL A CA 1
ATOM 748 C C . VAL A 1 94 ? -10.683 2.281 14.430 1.00 98.19 94 VAL A C 1
ATOM 750 O O . VAL A 1 94 ? -10.914 2.445 15.626 1.00 98.19 94 VAL A O 1
ATOM 753 N N . HIS A 1 95 ? -11.636 1.873 13.585 1.00 98.31 95 HIS A N 1
ATOM 754 C CA . HIS A 1 95 ? -13.003 1.629 14.046 1.00 98.31 95 HIS A CA 1
ATOM 755 C C . HIS A 1 95 ? -13.078 0.526 15.113 1.00 98.31 95 HIS A C 1
ATOM 757 O O . HIS A 1 95 ? -13.809 0.663 16.090 1.00 98.31 95 HIS A O 1
ATOM 763 N N . GLN A 1 96 ? -12.329 -0.566 14.947 1.00 98.25 96 GLN A N 1
ATOM 764 C CA . GLN A 1 96 ? -12.286 -1.644 15.936 1.00 98.25 96 GLN A CA 1
ATOM 765 C C . GLN A 1 96 ? -11.703 -1.174 17.269 1.00 98.25 96 GLN A C 1
ATOM 767 O O . GLN A 1 96 ? -12.262 -1.504 18.314 1.00 98.25 96 GLN A O 1
ATOM 772 N N . ILE A 1 97 ? -10.639 -0.370 17.242 1.00 98.31 97 ILE A N 1
ATOM 773 C CA . ILE A 1 97 ? -10.058 0.232 18.446 1.00 98.31 97 ILE A CA 1
ATOM 774 C C . ILE A 1 97 ? -11.118 1.063 19.180 1.00 98.31 97 ILE A C 1
ATOM 776 O O . ILE A 1 97 ? -11.333 0.855 20.373 1.00 98.31 97 ILE A O 1
ATOM 780 N N . ASP A 1 98 ? -11.845 1.930 18.474 1.00 98.19 98 ASP A N 1
ATOM 781 C CA . ASP A 1 98 ? -12.903 2.755 19.068 1.00 98.19 98 ASP A CA 1
ATOM 782 C C . ASP A 1 98 ? -14.006 1.923 19.735 1.00 98.19 98 ASP A C 1
ATOM 784 O O . ASP A 1 98 ? -14.476 2.265 20.828 1.00 98.19 98 AS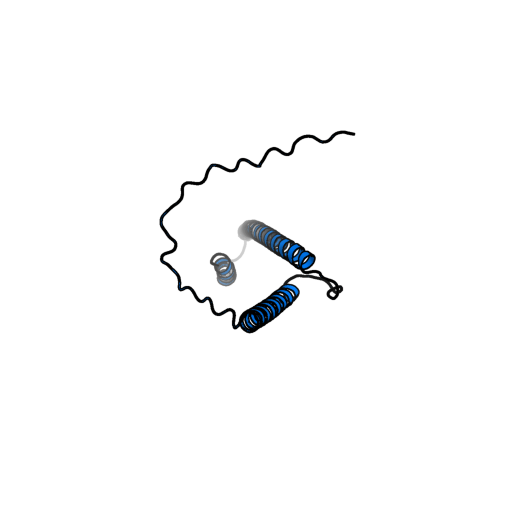P A O 1
ATOM 788 N N . GLN A 1 99 ? -14.437 0.833 19.094 1.00 98.44 99 GLN A N 1
ATOM 789 C CA . GLN A 1 99 ? -15.457 -0.054 19.658 1.00 98.44 99 GLN A CA 1
ATOM 790 C C . GLN A 1 99 ? -14.950 -0.750 20.920 1.00 98.44 99 GLN A C 1
ATOM 792 O O . GLN A 1 99 ? -15.608 -0.686 21.958 1.00 98.44 99 GLN A O 1
ATOM 797 N N . LEU A 1 100 ? -13.745 -1.322 20.872 1.00 98.31 100 LEU A N 1
ATOM 798 C CA . LEU A 1 100 ? -13.135 -1.989 22.023 1.00 98.31 100 LEU A CA 1
ATOM 799 C C . LEU A 1 100 ? -12.932 -1.023 23.195 1.00 98.31 100 LEU A C 1
ATOM 801 O O . LEU A 1 100 ? -13.192 -1.372 24.344 1.00 98.31 100 LEU A O 1
ATOM 805 N N . GLN A 1 101 ? -12.549 0.225 22.927 1.00 98.00 101 GLN A N 1
ATOM 806 C CA . GLN A 1 101 ? -12.440 1.247 23.965 1.00 98.00 101 GLN A CA 1
ATOM 807 C C . GLN A 1 101 ? -13.800 1.593 24.594 1.00 98.00 101 GLN A C 1
ATOM 809 O O . GLN A 1 101 ? -13.891 1.820 25.805 1.00 98.00 101 GLN A O 1
ATOM 814 N N . ARG A 1 102 ? -14.881 1.646 23.803 1.00 98.00 102 ARG A N 1
ATOM 815 C CA . ARG A 1 102 ? -16.242 1.854 24.334 1.00 98.00 102 ARG A CA 1
ATOM 816 C C . ARG A 1 102 ? -16.685 0.681 25.198 1.00 98.00 102 ARG A C 1
ATOM 818 O O . ARG A 1 102 ? -17.226 0.915 26.280 1.00 98.00 102 ARG A O 1
ATOM 825 N N . GLU A 1 103 ? -16.430 -0.545 24.753 1.00 97.94 103 GLU A N 1
ATOM 826 C CA . GLU A 1 103 ? -16.723 -1.761 25.511 1.00 97.94 103 GLU A CA 1
ATOM 827 C C . GLU A 1 103 ? -15.939 -1.799 26.820 1.00 97.94 103 GLU A C 1
ATOM 829 O O . GLU A 1 103 ? -16.530 -1.990 27.881 1.00 97.94 103 GLU A O 1
ATOM 834 N N . GLN A 1 104 ? -14.641 -1.497 26.784 1.00 97.62 104 GLN A N 1
ATOM 835 C CA . GLN A 1 104 ? -13.811 -1.410 27.980 1.00 97.62 104 GLN A CA 1
ATOM 836 C C . GLN A 1 104 ? -14.382 -0.397 28.982 1.00 97.62 104 GLN A C 1
ATOM 838 O O . GLN A 1 104 ? -14.538 -0.716 30.161 1.00 97.62 104 GLN A O 1
ATOM 843 N N . ARG A 1 105 ? -14.766 0.808 28.532 1.00 98.19 105 ARG A N 1
ATOM 844 C CA . ARG A 1 105 ? -15.413 1.816 29.396 1.00 98.19 105 ARG A CA 1
ATOM 845 C C . ARG A 1 105 ? -16.774 1.362 29.922 1.00 98.19 105 ARG A C 1
ATOM 847 O O . ARG A 1 105 ? -17.162 1.724 31.032 1.00 98.19 105 ARG A O 1
ATOM 854 N N . HIS A 1 106 ? -17.542 0.620 29.130 1.00 97.62 106 HIS A N 1
ATOM 855 C CA . HIS A 1 106 ? -18.818 0.064 29.570 1.00 97.62 106 HIS A CA 1
ATOM 856 C C . HIS A 1 106 ? -18.614 -0.992 30.666 1.00 97.62 106 HIS A C 1
ATOM 858 O O . HIS A 1 106 ? -19.255 -0.914 31.715 1.00 97.62 106 HIS A O 1
ATOM 864 N N . LEU A 1 107 ? -17.683 -1.924 30.458 1.00 96.94 107 LEU A N 1
ATOM 865 C CA . LEU A 1 107 ? -17.357 -2.986 31.405 1.00 96.94 107 LEU A CA 1
ATOM 866 C C . LEU A 1 107 ? -16.751 -2.436 32.701 1.00 96.94 107 LEU A C 1
ATOM 868 O O . LEU A 1 107 ? -17.194 -2.844 33.772 1.00 96.94 107 LEU A O 1
ATOM 872 N N . LYS A 1 108 ? -15.833 -1.457 32.630 1.00 95.19 108 LYS A N 1
ATOM 873 C CA . LYS A 1 108 ? -15.289 -0.766 33.816 1.00 95.19 108 LYS A CA 1
ATOM 874 C C . LYS A 1 108 ? -16.414 -0.175 34.683 1.00 95.19 108 LYS A C 1
ATOM 876 O O . LYS A 1 108 ? -16.514 -0.506 35.859 1.00 95.19 108 LYS A O 1
ATOM 881 N N . ARG A 1 109 ? -17.351 0.576 34.086 1.00 95.75 109 ARG A N 1
ATOM 882 C CA . ARG A 1 109 ? -18.517 1.134 34.807 1.00 95.75 109 ARG A CA 1
ATOM 883 C C . ARG A 1 109 ? -19.439 0.063 35.396 1.00 95.75 109 ARG A C 1
ATOM 885 O O . ARG A 1 109 ? -20.057 0.281 36.435 1.00 95.75 109 ARG A O 1
ATOM 892 N N . ARG A 1 110 ? -19.584 -1.086 34.730 1.00 94.62 110 ARG A N 1
ATOM 893 C CA . ARG A 1 110 ? -20.397 -2.203 35.236 1.00 94.62 110 ARG A CA 1
ATOM 894 C C . ARG A 1 110 ? -19.729 -2.882 36.433 1.00 94.62 110 ARG A C 1
ATOM 896 O O . ARG A 1 110 ? -20.420 -3.196 37.396 1.00 94.62 110 ARG A O 1
ATOM 903 N N . LEU A 1 111 ? -18.407 -3.048 36.395 1.00 93.50 111 LEU A N 1
ATOM 904 C CA . LEU A 1 111 ? -17.623 -3.551 37.524 1.00 93.50 111 LEU A CA 1
ATOM 905 C C . LEU A 1 111 ? -17.674 -2.601 38.722 1.00 93.50 111 LEU A C 1
ATOM 907 O O . LEU A 1 111 ? -17.889 -3.065 39.834 1.00 93.50 111 LEU A O 1
ATOM 911 N N . GLU A 1 112 ? -17.558 -1.289 38.506 1.00 92.69 112 GLU A N 1
ATOM 912 C CA . GLU A 1 112 ? -17.688 -0.285 39.575 1.00 92.69 112 GLU A CA 1
ATOM 913 C C . GLU A 1 112 ? -19.045 -0.374 40.285 1.00 92.69 112 GLU A C 1
ATOM 915 O O . GLU A 1 112 ? -19.100 -0.354 41.513 1.00 92.69 112 GLU A O 1
ATOM 920 N N . LYS A 1 113 ? -20.142 -0.529 39.531 1.00 89.06 113 LYS A N 1
ATOM 921 C CA . LYS A 1 113 ? -21.489 -0.689 40.103 1.00 89.06 113 LYS A CA 1
ATOM 922 C C . LYS A 1 113 ? -21.624 -1.967 40.928 1.00 89.06 113 LYS A C 1
ATOM 924 O O . LYS A 1 113 ? -22.099 -1.902 42.055 1.00 89.06 113 LYS A O 1
ATOM 929 N N . LEU A 1 114 ? -21.178 -3.103 40.390 1.00 88.75 114 LEU A N 1
ATOM 930 C CA . LEU A 1 114 ? -21.241 -4.390 41.091 1.00 88.75 114 LEU A CA 1
ATOM 931 C C . LEU A 1 114 ? -20.324 -4.418 42.325 1.00 88.75 114 LEU A C 1
ATOM 933 O O . LEU A 1 114 ? -20.695 -4.968 43.358 1.00 88.75 114 LEU A O 1
ATOM 937 N N . GLY A 1 115 ? -19.148 -3.790 42.245 1.00 78.44 115 GLY A N 1
ATOM 938 C CA . GLY A 1 115 ? -18.253 -3.610 43.387 1.00 78.44 115 GLY A CA 1
ATOM 939 C C . GLY A 1 115 ? -18.877 -2.733 44.473 1.00 78.44 115 GLY A C 1
ATOM 940 O O . GLY A 1 115 ? -18.844 -3.098 45.644 1.00 78.44 115 GLY A O 1
ATOM 941 N N . ALA A 1 116 ? -19.517 -1.625 44.089 1.00 68.50 116 ALA A N 1
ATOM 942 C CA . ALA A 1 116 ? -20.213 -0.739 45.019 1.00 68.50 116 ALA A CA 1
ATOM 943 C C . ALA A 1 116 ? -21.444 -1.396 45.671 1.00 68.50 116 ALA A C 1
ATOM 945 O O . ALA A 1 116 ? -21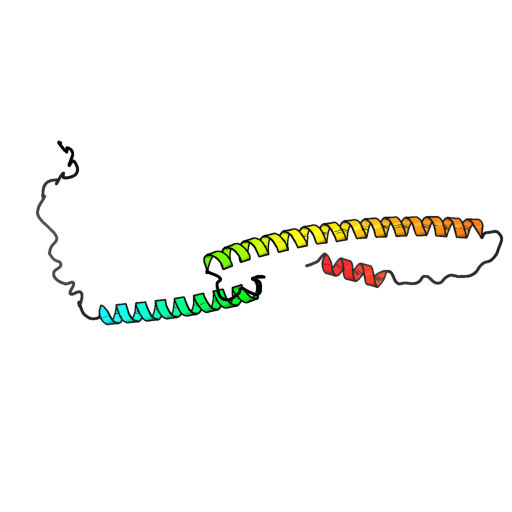.709 -1.153 46.848 1.00 68.50 116 ALA A O 1
ATOM 946 N N . GLU A 1 117 ? -22.191 -2.229 44.941 1.00 64.81 117 GLU A N 1
ATOM 947 C CA . GLU A 1 117 ? -23.290 -3.027 45.502 1.00 64.81 117 GLU A CA 1
ATOM 948 C C . GLU A 1 117 ? -22.780 -4.047 46.522 1.00 64.81 117 GLU A C 1
ATOM 950 O O . GLU A 1 117 ? -23.354 -4.156 47.603 1.00 64.81 117 GLU A O 1
ATOM 955 N N . ARG A 1 118 ? -21.656 -4.714 46.236 1.00 58.88 118 ARG A N 1
ATOM 956 C CA . ARG A 1 118 ? -21.024 -5.660 47.163 1.00 58.88 118 ARG A CA 1
ATOM 957 C C . ARG A 1 118 ? -20.565 -4.973 48.454 1.00 58.88 118 ARG A C 1
ATOM 959 O O . ARG A 1 118 ? -20.989 -5.371 49.528 1.00 58.88 118 ARG A O 1
ATOM 966 N N . THR A 1 119 ? -19.855 -3.845 48.364 1.00 58.38 119 THR A N 1
ATOM 967 C CA . THR A 1 119 ? -19.439 -3.066 49.550 1.00 58.38 119 THR A CA 1
ATOM 968 C C . THR A 1 119 ? -20.618 -2.566 50.397 1.00 58.38 119 THR A C 1
ATOM 970 O O . THR A 1 119 ? -20.512 -2.474 51.621 1.00 58.38 119 THR A O 1
ATOM 973 N N . ARG A 1 120 ? -21.762 -2.244 49.775 1.00 57.75 120 ARG A N 1
ATOM 974 C CA . ARG A 1 120 ? -22.978 -1.848 50.506 1.00 57.75 120 ARG A CA 1
ATOM 975 C C . ARG A 1 120 ? -23.648 -3.029 51.206 1.00 57.75 120 ARG A C 1
ATOM 977 O O . ARG A 1 120 ? -24.164 -2.849 52.304 1.00 57.75 120 ARG A O 1
ATOM 984 N N . MET A 1 121 ? -23.628 -4.213 50.596 1.00 55.03 121 MET A N 1
ATOM 985 C CA . MET A 1 121 ? -24.186 -5.436 51.183 1.00 55.03 121 MET A CA 1
ATOM 986 C C . MET A 1 121 ? -23.314 -5.982 52.324 1.00 55.03 121 MET A C 1
ATOM 988 O O . MET A 1 121 ? -23.841 -6.530 53.288 1.00 55.03 121 MET A O 1
ATOM 992 N N . ASP A 1 122 ? -22.004 -5.740 52.266 1.00 50.09 122 ASP A N 1
ATOM 993 C CA . ASP A 1 122 ? -21.027 -6.186 53.266 1.00 50.09 122 ASP A CA 1
ATOM 994 C C . ASP A 1 122 ? -20.947 -5.247 54.496 1.00 50.09 122 ASP A C 1
ATOM 996 O O . ASP A 1 122 ? -20.192 -5.493 55.433 1.00 50.09 122 ASP A O 1
ATOM 1000 N N . SER A 1 123 ? -21.758 -4.181 54.560 1.00 51.06 123 SER A N 1
ATOM 1001 C CA . SER A 1 123 ? -21.801 -3.250 55.707 1.00 51.06 123 SER A CA 1
ATOM 1002 C C . SER A 1 123 ? -22.588 -3.770 56.925 1.00 51.06 123 SER A C 1
ATOM 1004 O O . SER A 1 123 ? -23.013 -2.996 57.780 1.00 51.06 123 SER A O 1
ATOM 1006 N N . VAL A 1 124 ? -22.689 -5.094 57.064 1.00 55.19 124 VAL A N 1
ATOM 1007 C CA . VAL A 1 124 ? -22.807 -5.764 58.368 1.00 55.19 124 VAL A CA 1
ATOM 1008 C C . VAL A 1 124 ? -21.542 -6.599 58.600 1.00 55.19 124 VAL A C 1
ATOM 1010 O O . VAL A 1 124 ? -21.607 -7.803 58.811 1.00 55.19 124 VAL A O 1
ATOM 1013 N N . GLY A 1 125 ? -20.359 -5.982 58.528 1.00 52.78 125 GLY A N 1
ATOM 1014 C CA . GLY A 1 125 ? -19.143 -6.626 59.023 1.00 52.78 125 GLY A CA 1
ATOM 1015 C C . GLY A 1 125 ? -17.848 -6.273 58.304 1.00 52.78 125 GLY A C 1
ATOM 1016 O O . GLY A 1 125 ? -17.483 -6.895 57.317 1.00 52.78 125 GLY A O 1
ATOM 1017 N N . SER A 1 126 ? -17.066 -5.431 58.978 1.00 42.72 126 SER A N 1
ATOM 1018 C CA . SER A 1 126 ? -15.598 -5.418 58.965 1.00 42.72 126 SER A CA 1
ATOM 1019 C C . SER A 1 126 ? -14.877 -4.478 57.989 1.00 42.72 126 SER A C 1
ATOM 1021 O O . SER A 1 126 ? -14.944 -4.568 56.767 1.00 42.72 126 SER A O 1
ATOM 1023 N N . VAL A 1 127 ? -14.102 -3.593 58.615 1.00 55.41 127 VAL A N 1
ATOM 1024 C CA . VAL A 1 127 ? -13.047 -2.742 58.066 1.00 55.41 127 VAL A CA 1
ATOM 1025 C C . VAL A 1 127 ? -11.864 -3.620 57.660 1.00 55.41 127 VAL A C 1
ATOM 1027 O O . VAL A 1 127 ? -11.206 -4.153 58.546 1.00 55.41 127 VAL A O 1
ATOM 1030 N N . VAL A 1 128 ? -11.523 -3.709 56.370 1.00 45.81 128 VAL A N 1
ATOM 1031 C CA . VAL A 1 128 ? -10.135 -3.962 55.940 1.00 45.81 128 VAL A CA 1
ATOM 1032 C C . VAL A 1 128 ? -9.831 -3.177 54.664 1.00 45.81 128 VAL A C 1
ATOM 1034 O O . VAL A 1 128 ? -10.497 -3.297 53.640 1.00 45.81 128 VAL A O 1
ATOM 1037 N N . SER A 1 129 ? -8.794 -2.357 54.786 1.00 56.06 129 SER A N 1
ATOM 1038 C CA . SER A 1 129 ? -8.091 -1.577 53.777 1.00 56.06 129 SER A CA 1
ATOM 1039 C C . SER A 1 129 ? -7.837 -2.343 52.474 1.00 56.06 129 SER A C 1
ATOM 1041 O O . SER A 1 129 ? -7.279 -3.435 52.498 1.00 56.06 129 SER A O 1
ATOM 1043 N N . SER A 1 130 ? -8.153 -1.731 51.328 1.00 47.38 130 SER A N 1
ATOM 1044 C CA . SER A 1 130 ? -7.636 -2.169 50.028 1.00 47.38 130 SER A CA 1
ATOM 1045 C C . SER A 1 130 ? -6.826 -1.034 49.421 1.00 47.38 130 SER A C 1
ATOM 1047 O O . SER A 1 130 ? -7.362 0.006 49.031 1.00 47.38 130 SER A O 1
ATOM 1049 N N . GLU A 1 131 ? -5.515 -1.239 49.384 1.00 47.22 131 GLU A N 1
ATOM 1050 C CA . GLU A 1 131 ? -4.549 -0.352 48.757 1.00 47.22 131 GLU A CA 1
ATOM 1051 C C . GLU A 1 131 ? -4.917 -0.137 47.285 1.00 47.22 131 GLU A C 1
ATOM 1053 O O . GLU A 1 131 ? -5.242 -1.064 46.538 1.00 47.22 131 GLU A O 1
ATOM 1058 N N . ARG A 1 132 ? -4.917 1.132 46.882 1.00 53.47 132 ARG A N 1
ATOM 1059 C CA . ARG A 1 132 ? -5.185 1.573 45.517 1.00 53.47 132 ARG A CA 1
ATOM 1060 C C . ARG A 1 132 ? -4.071 1.040 44.614 1.00 53.47 132 ARG A C 1
ATOM 1062 O O . ARG A 1 132 ? -2.978 1.594 44.601 1.00 53.47 132 ARG A O 1
ATOM 1069 N N . SER A 1 133 ? -4.345 -0.027 43.865 1.00 46.34 133 SER A N 1
ATOM 1070 C CA . SER A 1 133 ? -3.450 -0.504 42.805 1.00 46.34 133 SER A CA 1
ATOM 1071 C C . SER A 1 133 ? -3.387 0.522 41.671 1.00 46.34 133 SER A C 1
ATOM 1073 O O . SER A 1 133 ? -4.297 0.633 40.851 1.00 46.34 133 SER A O 1
ATOM 1075 N N . ASP A 1 134 ? -2.293 1.281 41.642 1.00 48.88 134 ASP A N 1
ATOM 1076 C CA . ASP A 1 134 ? -1.898 2.205 40.577 1.00 48.88 134 ASP A CA 1
ATOM 1077 C C . ASP A 1 134 ? -1.418 1.391 39.354 1.00 48.88 134 ASP A C 1
ATOM 1079 O O . ASP A 1 134 ? -0.227 1.200 39.132 1.00 48.88 134 ASP A O 1
ATOM 1083 N N . SER A 1 135 ? -2.352 0.807 38.592 1.00 53.09 135 SER A N 1
ATOM 1084 C CA . SER A 1 135 ? -2.067 0.115 37.313 1.00 53.09 135 SER A CA 1
ATOM 1085 C C . SER A 1 135 ? -2.650 0.830 36.086 1.00 53.09 135 SER A C 1
ATOM 1087 O O . SER A 1 135 ? -2.526 0.344 34.964 1.00 53.09 135 SER A O 1
ATOM 1089 N N . ASP A 1 136 ? -3.246 2.013 36.259 1.00 50.41 136 ASP A N 1
ATOM 1090 C CA . ASP A 1 136 ? -3.926 2.741 35.173 1.00 50.41 136 ASP A CA 1
ATOM 1091 C C . ASP A 1 136 ? -2.976 3.652 34.358 1.00 50.41 136 ASP A C 1
ATOM 1093 O O . ASP A 1 136 ? -3.342 4.154 33.297 1.00 50.41 136 ASP A O 1
ATOM 1097 N N . ARG A 1 137 ? -1.713 3.830 34.786 1.00 54.50 137 ARG A N 1
ATOM 1098 C CA . ARG A 1 137 ? -0.737 4.700 34.087 1.00 54.50 137 ARG A CA 1
ATOM 1099 C C . ARG A 1 137 ? -0.109 4.078 32.834 1.00 54.50 137 ARG A C 1
ATOM 1101 O O . ARG A 1 137 ? 0.316 4.811 31.941 1.00 54.50 137 ARG A O 1
ATOM 1108 N N . GLY A 1 138 ? -0.062 2.749 32.732 1.00 50.72 138 GLY A N 1
ATOM 1109 C CA . GLY A 1 138 ? 0.582 2.055 31.605 1.00 50.72 138 GLY A CA 1
ATOM 1110 C C . GLY A 1 138 ? -0.283 1.977 30.343 1.00 50.72 138 GLY A C 1
ATOM 1111 O O . GLY A 1 138 ? 0.223 2.068 29.229 1.00 50.72 138 GLY A O 1
ATOM 1112 N N . PHE A 1 139 ? -1.604 1.861 30.503 1.00 51.09 139 PHE A N 1
ATOM 1113 C CA . PHE A 1 139 ? -2.524 1.757 29.365 1.00 51.09 139 PHE A CA 1
ATOM 1114 C C . PHE A 1 139 ? -2.893 3.122 28.785 1.00 51.09 139 PHE A C 1
ATOM 1116 O O . PHE A 1 139 ? -3.025 3.250 27.570 1.00 51.09 139 PHE A O 1
ATOM 1123 N N . HIS A 1 140 ? -2.996 4.155 29.625 1.00 52.38 140 HIS A N 1
ATOM 1124 C CA . HIS A 1 140 ? -3.232 5.519 29.154 1.00 52.38 140 HIS A CA 1
ATOM 1125 C C . HIS A 1 140 ? -2.057 6.060 28.326 1.00 52.38 140 HIS A C 1
ATOM 1127 O O . HIS A 1 140 ? -2.285 6.670 27.287 1.00 52.38 140 HIS A O 1
ATOM 1133 N N . THR A 1 141 ? -0.810 5.784 28.721 1.00 53.09 141 THR A N 1
ATOM 1134 C CA . THR A 1 141 ? 0.381 6.252 27.987 1.00 53.09 141 THR A CA 1
ATOM 1135 C C . THR A 1 141 ? 0.547 5.572 26.630 1.00 53.09 141 THR A C 1
ATOM 1137 O O . THR A 1 141 ? 0.843 6.254 25.652 1.00 53.09 141 THR A O 1
ATOM 1140 N N . LEU A 1 142 ? 0.286 4.263 26.526 1.00 54.06 142 LEU A N 1
ATOM 1141 C CA . LEU A 1 142 ? 0.320 3.558 25.240 1.00 54.06 142 LEU A CA 1
ATOM 1142 C C . LEU A 1 142 ? -0.766 4.046 24.275 1.00 54.06 142 LEU A C 1
ATOM 1144 O O . LEU A 1 142 ? -0.489 4.220 23.095 1.00 54.06 142 LEU A O 1
ATOM 1148 N N . VAL A 1 143 ? -1.982 4.311 24.761 1.00 59.66 143 VAL A N 1
ATOM 1149 C CA . VAL A 1 143 ? -3.064 4.836 23.910 1.00 59.66 143 VAL A CA 1
ATOM 1150 C C . VAL A 1 143 ? -2.784 6.280 23.475 1.00 59.66 143 VAL A C 1
ATOM 1152 O O . VAL A 1 143 ? -3.050 6.616 22.324 1.00 59.66 143 VAL A O 1
ATOM 1155 N N . SER A 1 144 ? -2.190 7.112 24.339 1.00 52.47 144 SER A N 1
ATOM 1156 C CA . SER A 1 144 ? -1.755 8.466 23.968 1.00 52.47 144 SER A CA 1
ATOM 1157 C C . SER A 1 144 ? -0.634 8.463 22.922 1.00 52.47 144 SER A C 1
ATOM 1159 O O . SER A 1 144 ? -0.673 9.272 22.003 1.00 52.47 144 SER A O 1
ATOM 1161 N N . LEU A 1 145 ? 0.315 7.523 22.993 1.00 53.28 145 LEU A N 1
ATOM 1162 C CA . LEU A 1 145 ? 1.408 7.394 22.016 1.00 53.28 145 LEU A CA 1
ATOM 1163 C C . LEU A 1 145 ? 0.929 7.047 20.595 1.00 53.28 145 LEU A C 1
ATOM 1165 O O . LEU A 1 145 ? 1.583 7.431 19.632 1.00 53.28 145 LEU A O 1
ATOM 1169 N N . PHE A 1 146 ? -0.208 6.359 20.448 1.00 55.94 146 PHE A N 1
ATOM 1170 C CA . PHE A 1 146 ? -0.803 6.060 19.136 1.00 55.94 146 PHE A CA 1
ATOM 1171 C C . PHE A 1 146 ? -1.723 7.168 18.599 1.00 55.94 146 PHE A C 1
ATOM 1173 O O . PHE A 1 146 ? -2.112 7.105 17.437 1.00 55.94 146 PHE A O 1
ATOM 1180 N N . HIS A 1 147 ? -2.093 8.159 19.416 1.00 50.28 147 HIS A N 1
ATOM 1181 C CA . HIS A 1 147 ? -2.937 9.285 18.994 1.00 50.28 147 HIS A CA 1
ATOM 1182 C C . HIS A 1 147 ? -2.120 10.504 18.519 1.00 50.28 147 HIS A C 1
ATOM 1184 O O . HIS A 1 147 ? -2.702 11.459 18.015 1.00 50.28 147 HIS A O 1
ATOM 1190 N N . GLU A 1 148 ? -0.790 10.478 18.675 1.00 40.69 148 GLU A N 1
ATOM 1191 C CA . GLU A 1 148 ? 0.113 11.611 18.403 1.00 40.69 148 GLU A CA 1
ATOM 1192 C C . GLU A 1 148 ? 1.200 11.300 17.350 1.00 40.69 148 GLU A C 1
ATOM 1194 O O . GLU A 1 148 ? 2.282 11.888 17.353 1.00 40.69 148 GLU A O 1
ATOM 1199 N N . VAL A 1 149 ? 0.897 10.386 16.420 1.00 43.12 149 VAL A N 1
ATOM 1200 C CA . VAL A 1 149 ? 1.641 10.150 15.165 1.00 43.12 149 VAL A CA 1
ATOM 1201 C C . VAL A 1 149 ? 0.660 10.209 14.004 1.00 43.12 149 VAL A C 1
ATOM 1203 O O . VAL A 1 149 ? 0.989 10.874 12.996 1.00 43.12 149 VAL A O 1
#

InterPro domains:
  IPR011598 Myc-type, basic helix-loop-helix (bHLH) domain [PF00010] (36-87)
  IPR011598 Myc-type, basic helix-loop-helix (bHLH) domain [PS50888] (34-86)
  IPR011598 Myc-type, basic helix-loop-helix (bHLH) domain [SM00353] (40-92)
  IPR036638 Helix-loop-helix DNA-binding domain superfamily [G3DSA:4.10.280.10] (35-114)
  IPR036638 Helix-loop-helix DNA-binding domain superfamily [SSF47459] (36-111)
  IPR040157 Max dimerization protein 1, basic Helix-Loop-Helix-zipper domain [cd18931] (35-114)

Foldseek 3Di:
DDDDDDPPDDDDDDDDDDDPPDPDDPPPPPCPVVVVVVVVVVVVVVVVVVVVVLVVLLVVFPPPPVSPDDDPVNSVVRSVVVVVVVVVVVVVVVVVVVVVVVVVVVVVVVVVVVVVVVVVVCVVDDDDDDDPPPPPVPVVVVVVVVVPD

Radius of gyration: 39.15 Å; chains: 1; bounding box: 54×58×118 Å